Protein AF-A0A5J4W0R8-F1 (afdb_monomer_lite)

Sequence (118 aa):
MTSIKKRKPGNTNVLTQESSSSSNFVQAPIPQLPTLSGFRWRTEVTISTSNEPKVMRPGVLAEFTLSDGRKQKLFLDLRQFHNLRHSVNTLLKEMNDIEHDDMVKINVKTLPSLSKVY

pLDDT: mean 71.74, std 22.23, range [30.33, 97.81]

Foldseek 3Di:
DDDDDDDDDDDDDDDDPDPPPPPPPPPDPDDDDWDFPDKDKDKDWDDDDDPDCPDTFIWMWMWTQTPVRDIDIDIGTPVRVVVVVVVVVVVVVVVVVCVPPPVNPPDPPPPPDPPDDD

Structure (mmCIF, N/CA/C/O backbone):
data_AF-A0A5J4W0R8-F1
#
_entry.id   AF-A0A5J4W0R8-F1
#
loop_
_atom_site.group_PDB
_atom_site.id
_atom_site.type_symbol
_atom_site.label_atom_id
_atom_site.label_alt_id
_atom_site.label_comp_id
_atom_site.label_asym_id
_atom_site.label_entity_id
_atom_site.label_seq_id
_atom_site.pdbx_PDB_ins_code
_atom_site.Cartn_x
_atom_site.Cartn_y
_atom_site.Cartn_z
_atom_site.occupancy
_atom_site.B_iso_or_equiv
_atom_site.auth_seq_id
_atom_site.auth_comp_id
_atom_site.auth_asym_id
_atom_site.auth_atom_id
_atom_site.pdbx_PDB_model_num
ATOM 1 N N . MET A 1 1 ? -97.127 18.312 46.162 1.00 36.16 1 MET A N 1
ATOM 2 C CA . MET A 1 1 ? -96.953 16.841 46.203 1.00 36.16 1 MET A CA 1
ATOM 3 C C . MET A 1 1 ? -95.619 16.520 45.530 1.00 36.16 1 MET A C 1
ATOM 5 O O . MET A 1 1 ? -95.427 17.045 44.450 1.00 36.16 1 MET A O 1
ATOM 9 N N . THR A 1 2 ? -94.631 15.770 46.018 1.00 33.06 2 THR A N 1
ATOM 10 C CA . THR A 1 2 ? -94.338 15.085 47.286 1.00 33.06 2 THR A CA 1
ATOM 11 C C . THR A 1 2 ? -92.836 14.705 47.245 1.00 33.06 2 THR A C 1
ATOM 13 O O . THR A 1 2 ? -92.336 14.317 46.198 1.00 33.06 2 THR A O 1
ATOM 16 N N . SER A 1 3 ? -92.153 14.870 48.382 1.00 34.69 3 SER A N 1
ATOM 17 C CA . SER A 1 3 ? -90.896 14.303 48.925 1.00 34.69 3 SER A CA 1
ATOM 18 C C . SER A 1 3 ? -89.785 13.607 48.095 1.00 34.69 3 SER A C 1
ATOM 20 O O . SER A 1 3 ? -89.993 12.578 47.467 1.00 34.69 3 SER A O 1
ATOM 22 N N . ILE A 1 4 ? -88.551 14.092 48.342 1.00 41.50 4 ILE A N 1
ATOM 23 C CA . ILE A 1 4 ? -87.317 13.426 48.856 1.00 41.50 4 ILE A CA 1
ATOM 24 C C . ILE A 1 4 ? -86.882 12.059 48.274 1.00 41.50 4 ILE A C 1
ATOM 26 O O . ILE A 1 4 ? -87.531 11.042 48.506 1.00 41.50 4 ILE A O 1
ATOM 30 N N . LYS A 1 5 ? -85.624 11.977 47.789 1.00 46.44 5 LYS A N 1
ATOM 31 C CA . LYS A 1 5 ? -84.769 10.779 47.969 1.00 46.44 5 LYS A CA 1
ATOM 32 C C . LYS A 1 5 ? -83.262 11.108 48.058 1.00 46.44 5 LYS A C 1
ATOM 34 O O . LYS A 1 5 ? -82.819 12.178 47.668 1.00 46.44 5 LYS A O 1
ATOM 39 N N . LYS A 1 6 ? -82.535 10.187 48.703 1.00 44.22 6 LYS A N 1
ATOM 40 C CA . LYS A 1 6 ? -81.315 10.301 49.532 1.00 44.22 6 LYS A CA 1
ATOM 41 C C . LYS A 1 6 ? -79.951 10.368 48.793 1.00 44.22 6 LYS A C 1
ATOM 43 O O . LYS A 1 6 ? -79.859 10.132 47.599 1.00 44.22 6 LYS A O 1
ATOM 48 N N . ARG A 1 7 ? -78.902 10.655 49.588 1.00 33.34 7 ARG A N 1
ATOM 49 C CA . ARG A 1 7 ? -77.453 10.853 49.310 1.00 33.34 7 ARG A CA 1
ATOM 50 C C . ARG A 1 7 ? -76.605 9.575 49.024 1.00 33.34 7 ARG A C 1
ATOM 52 O O . ARG A 1 7 ? -76.862 8.567 49.671 1.00 33.34 7 ARG A O 1
ATOM 59 N N . LYS A 1 8 ? -75.490 9.785 48.269 1.00 39.81 8 LYS A N 1
ATOM 60 C CA . LYS A 1 8 ? -74.095 9.193 48.246 1.00 39.81 8 LYS A CA 1
ATOM 61 C C . LYS A 1 8 ? -73.874 7.686 47.906 1.00 39.81 8 LYS A C 1
ATOM 63 O O . LYS A 1 8 ? -74.815 6.931 48.105 1.00 39.81 8 LYS A O 1
ATOM 68 N N . PRO A 1 9 ? -72.640 7.205 47.547 1.00 46.22 9 PRO A N 1
ATOM 69 C CA . PRO A 1 9 ? -71.352 7.889 47.246 1.00 46.22 9 PRO A CA 1
ATOM 70 C C . PRO A 1 9 ? -70.512 7.380 46.030 1.00 46.22 9 PRO A C 1
ATOM 72 O O . PRO A 1 9 ? -70.663 6.251 45.597 1.00 46.22 9 PRO A O 1
ATOM 75 N N . GLY A 1 10 ? -69.546 8.212 45.593 1.00 30.33 10 GLY A N 1
ATOM 76 C CA . GLY A 1 10 ? -68.180 7.848 45.146 1.00 30.33 10 GLY A CA 1
ATOM 77 C C . GLY A 1 10 ? -67.963 7.089 43.825 1.00 30.33 10 GLY A C 1
ATOM 78 O O . GLY A 1 10 ? -68.350 5.937 43.721 1.00 30.33 10 GLY A O 1
ATOM 79 N N . ASN A 1 11 ? -67.188 7.659 42.890 1.00 34.22 11 ASN A N 1
ATOM 80 C CA . ASN A 1 11 ? -65.815 7.187 42.648 1.00 34.22 11 ASN A CA 1
ATOM 81 C C . ASN A 1 11 ? -65.004 8.173 41.784 1.00 34.22 11 ASN A C 1
ATOM 83 O O . ASN A 1 11 ? -65.520 8.822 40.879 1.00 34.22 11 ASN A O 1
ATOM 87 N N . THR A 1 12 ? -63.732 8.266 42.133 1.00 42.09 12 THR A N 1
ATOM 88 C CA . THR A 1 12 ? -62.645 9.073 41.579 1.00 42.09 12 THR A CA 1
ATOM 89 C C . THR A 1 12 ? -62.257 8.586 40.180 1.00 42.09 12 THR A C 1
ATOM 91 O O . THR A 1 12 ? -62.192 7.379 39.969 1.00 42.09 12 THR A O 1
ATOM 94 N N . ASN A 1 13 ? -61.953 9.495 39.247 1.00 38.34 13 ASN A N 1
ATOM 95 C CA . ASN A 1 13 ? -60.649 9.524 38.568 1.00 38.34 13 ASN A CA 1
ATOM 96 C C . ASN A 1 13 ? -60.501 10.744 37.648 1.00 38.34 13 ASN A C 1
ATOM 98 O O . ASN A 1 13 ? -61.170 10.903 36.632 1.00 38.34 13 ASN A O 1
ATOM 102 N N . VAL A 1 14 ? -59.573 11.591 38.083 1.00 41.06 14 VAL A N 1
ATOM 103 C CA . VAL A 1 14 ? -58.775 12.549 37.319 1.00 41.06 14 VAL A CA 1
ATOM 104 C C . VAL A 1 14 ? -57.988 11.782 36.252 1.00 41.06 14 VAL A C 1
ATOM 106 O O . VAL A 1 14 ? -57.394 10.774 36.615 1.00 41.06 14 VAL A O 1
ATOM 109 N N . LEU A 1 15 ? -57.927 12.256 35.000 1.00 39.84 15 LEU A N 1
ATOM 110 C CA . LEU A 1 15 ? -56.649 12.492 34.309 1.00 39.84 15 LEU A CA 1
ATOM 111 C C . LEU A 1 15 ? -56.852 13.221 32.976 1.00 39.84 15 LEU A C 1
ATOM 113 O O . LEU A 1 15 ? -57.575 12.778 32.088 1.00 39.84 15 LEU A O 1
ATOM 117 N N . THR A 1 16 ? -56.170 14.354 32.896 1.00 36.41 16 THR A N 1
ATOM 118 C CA . THR A 1 16 ? -55.859 15.180 31.738 1.00 36.41 16 THR A CA 1
ATOM 119 C C . THR A 1 16 ? -55.585 14.362 30.479 1.00 36.41 16 THR A C 1
ATOM 121 O O . THR A 1 16 ? -54.730 13.480 30.446 1.00 36.41 16 THR A O 1
ATOM 124 N N . GLN A 1 17 ? -56.306 14.715 29.423 1.00 36.91 17 GLN A N 1
ATOM 125 C CA . GLN A 1 17 ? -56.065 14.286 28.059 1.00 36.91 17 GLN A CA 1
ATOM 126 C C . GLN A 1 17 ? -54.818 15.017 27.533 1.00 36.91 17 GLN A C 1
ATOM 128 O O . GLN A 1 17 ? -54.922 16.110 26.987 1.00 36.91 17 GLN A O 1
ATOM 133 N N . GLU A 1 18 ? -53.636 14.427 27.722 1.00 33.72 18 GLU A N 1
ATOM 134 C CA . GLU A 1 18 ? -52.432 14.804 26.975 1.00 33.72 18 GLU A CA 1
ATOM 135 C C . GLU A 1 18 ? -52.291 13.875 25.768 1.00 33.72 18 GLU A C 1
ATOM 137 O O . GLU A 1 18 ? -51.914 12.707 25.861 1.00 33.72 18 GLU A O 1
ATOM 142 N N . SER A 1 19 ? -52.655 14.415 24.608 1.00 43.38 19 SER A N 1
ATOM 143 C CA . SER A 1 19 ? -52.396 13.845 23.293 1.00 43.38 19 SER A CA 1
ATOM 144 C C . SER A 1 19 ? -50.894 13.629 23.097 1.00 43.38 19 SER A C 1
ATOM 146 O O . SER A 1 19 ? -50.149 14.564 22.802 1.00 43.38 19 SER A O 1
ATOM 148 N N . SER A 1 20 ? -50.454 12.384 23.254 1.00 38.69 20 SER A N 1
ATOM 149 C CA . SER A 1 20 ? -49.101 11.928 22.946 1.00 38.69 20 SER A CA 1
ATOM 150 C C . SER A 1 20 ? -48.988 11.716 21.436 1.00 38.69 20 SER A C 1
ATOM 152 O O . SER A 1 20 ? -49.235 10.636 20.906 1.00 38.69 20 SER A O 1
ATOM 154 N N . SER A 1 21 ? -48.626 12.783 20.725 1.00 42.41 21 SER A N 1
ATOM 155 C CA . SER A 1 21 ? -48.141 12.703 19.348 1.00 42.41 21 SER A CA 1
ATOM 156 C C . SER A 1 21 ? -46.796 11.976 19.349 1.00 42.41 21 SER A C 1
ATOM 158 O O . SER A 1 21 ? -45.747 12.595 19.510 1.00 42.41 21 SER A O 1
ATOM 160 N N . SER A 1 22 ? -46.811 10.651 19.204 1.00 46.25 22 SER A N 1
ATOM 161 C CA . SER A 1 22 ? -45.602 9.866 18.957 1.00 46.25 22 SER A CA 1
ATOM 162 C C . SER A 1 22 ? -45.068 10.220 17.569 1.00 46.25 22 SER A C 1
ATOM 164 O O . SER A 1 22 ? -45.493 9.668 16.556 1.00 46.25 22 SER A O 1
ATOM 166 N N . SER A 1 23 ? -44.154 11.186 17.503 1.00 51.16 23 SER A N 1
ATOM 167 C CA . SER A 1 23 ? -43.388 11.452 16.294 1.00 51.16 23 SER A CA 1
ATOM 168 C C . SER A 1 23 ? -42.495 10.243 16.027 1.00 51.16 23 SER A C 1
ATOM 170 O O . SER A 1 23 ? -41.494 10.034 16.714 1.00 51.16 23 SER A O 1
ATOM 172 N N . ASN A 1 24 ? -42.871 9.438 15.036 1.00 57.31 24 ASN A N 1
ATOM 173 C CA . ASN A 1 24 ? -42.014 8.406 14.468 1.00 57.31 24 ASN A CA 1
ATOM 174 C C . ASN A 1 24 ? -40.788 9.086 13.848 1.00 57.31 24 ASN A C 1
ATOM 176 O O . ASN A 1 24 ? -40.807 9.497 12.688 1.00 57.31 24 ASN A O 1
ATOM 180 N N . PHE A 1 25 ? -39.724 9.238 14.632 1.00 58.56 25 PHE A N 1
ATOM 181 C CA . PHE A 1 25 ? -38.415 9.575 14.102 1.00 58.56 25 PHE A CA 1
ATOM 182 C C . PHE A 1 25 ? -37.916 8.356 13.328 1.00 58.56 25 PHE A C 1
ATOM 184 O O . PHE A 1 25 ? -37.473 7.368 13.910 1.00 58.56 25 PHE A O 1
ATOM 191 N N . VAL A 1 26 ? -38.022 8.409 11.999 1.00 65.56 26 VAL A N 1
ATOM 192 C CA . VAL A 1 26 ? -37.306 7.488 11.115 1.00 65.56 26 VAL A CA 1
ATOM 193 C C . VAL A 1 26 ? -35.824 7.753 11.347 1.00 65.56 26 VAL A C 1
ATOM 195 O O . VAL A 1 26 ? -35.283 8.754 10.878 1.00 65.56 26 VAL A O 1
ATOM 198 N N . GLN A 1 27 ? -35.181 6.902 12.142 1.00 65.62 27 GLN A N 1
ATOM 199 C CA . GLN A 1 27 ? -33.754 7.007 12.396 1.00 65.62 27 GLN A CA 1
ATOM 200 C C . GLN A 1 27 ? -33.026 6.760 11.075 1.00 65.62 27 GLN A C 1
ATOM 202 O O . GLN A 1 27 ? -32.978 5.635 10.578 1.00 65.62 27 GLN A O 1
ATOM 207 N N . ALA A 1 28 ? -32.501 7.830 10.477 1.00 70.69 28 ALA A N 1
ATOM 208 C CA . ALA A 1 28 ? -31.646 7.708 9.311 1.00 70.69 28 ALA A CA 1
ATOM 209 C C . ALA A 1 28 ? -30.434 6.830 9.682 1.00 70.69 28 ALA A C 1
ATOM 211 O O . ALA A 1 28 ? -29.897 6.980 10.787 1.00 70.69 28 ALA A O 1
ATOM 212 N N . PRO A 1 29 ? -29.998 5.912 8.801 1.00 77.12 29 PRO A N 1
ATOM 213 C CA . PRO A 1 29 ? -28.818 5.099 9.057 1.00 77.12 29 PRO A CA 1
ATOM 214 C C . PRO A 1 29 ? -27.623 6.000 9.378 1.00 77.12 29 PRO A C 1
ATOM 216 O O . PRO A 1 29 ? -27.354 6.957 8.651 1.00 77.12 29 PRO A O 1
ATOM 219 N N . ILE A 1 30 ? -26.909 5.700 10.465 1.00 81.81 30 ILE A N 1
ATOM 220 C CA . ILE A 1 30 ? -25.681 6.419 10.822 1.00 81.81 30 ILE A CA 1
ATOM 221 C C . ILE A 1 30 ? -24.703 6.258 9.647 1.00 81.81 30 ILE A C 1
ATOM 223 O O . ILE A 1 30 ? -24.434 5.116 9.255 1.00 81.81 30 ILE A O 1
ATOM 227 N N . PRO A 1 31 ? -24.182 7.352 9.062 1.00 81.75 31 PRO A N 1
ATOM 228 C CA . PRO A 1 31 ? -23.265 7.254 7.938 1.00 81.75 31 PRO A CA 1
ATOM 229 C C . PRO A 1 31 ? -21.986 6.547 8.393 1.00 81.75 31 PRO A C 1
ATOM 231 O O . PRO A 1 31 ? -21.268 7.036 9.264 1.00 81.75 31 PRO A O 1
ATOM 234 N N . GLN A 1 32 ? -21.714 5.380 7.811 1.00 83.94 32 GLN A N 1
ATOM 235 C CA . GLN A 1 32 ? -20.487 4.633 8.062 1.00 83.94 32 GLN A CA 1
ATOM 236 C C . GLN A 1 32 ? -19.445 4.978 7.004 1.00 83.94 32 GLN A C 1
ATOM 238 O O . GLN A 1 32 ? -19.749 5.065 5.812 1.00 83.94 32 GLN A O 1
ATOM 243 N N . LEU A 1 33 ? -18.201 5.154 7.444 1.00 89.75 33 LEU A N 1
ATOM 244 C CA . LEU A 1 33 ? -17.075 5.268 6.529 1.00 89.75 33 LEU A CA 1
ATOM 245 C C . LEU A 1 33 ? -16.865 3.918 5.824 1.00 89.75 33 LEU A C 1
ATOM 247 O O . LEU A 1 33 ? -16.892 2.877 6.485 1.00 89.75 33 LEU A O 1
ATOM 251 N N . PRO A 1 34 ? -16.645 3.913 4.499 1.00 90.50 34 PRO A N 1
ATOM 252 C CA . PRO A 1 34 ? -16.286 2.703 3.779 1.00 90.50 34 PRO A CA 1
ATOM 253 C C . PRO A 1 34 ? -15.040 2.060 4.387 1.00 90.50 34 PRO A C 1
ATOM 255 O O . PRO A 1 34 ? -14.024 2.723 4.595 1.00 90.50 34 PRO A O 1
ATOM 258 N N . THR A 1 35 ? -15.115 0.762 4.655 1.00 92.50 35 THR A N 1
ATOM 259 C CA . THR A 1 35 ? -14.002 -0.013 5.203 1.00 92.50 35 THR A CA 1
ATOM 260 C C . THR A 1 35 ? -13.277 -0.747 4.084 1.00 92.50 35 THR A C 1
ATOM 262 O O . THR A 1 35 ? -13.827 -0.980 3.004 1.00 92.50 35 THR A O 1
ATOM 265 N N . LEU A 1 36 ? -12.017 -1.106 4.320 1.00 93.31 36 LEU A N 1
ATOM 266 C CA . LEU A 1 36 ? -11.249 -1.908 3.376 1.00 93.31 36 LEU A CA 1
ATOM 267 C C . LEU A 1 36 ? -11.697 -3.373 3.474 1.00 93.31 36 LEU A C 1
ATOM 269 O O . LEU A 1 36 ? -11.429 -4.031 4.475 1.00 93.31 36 LEU A O 1
ATOM 273 N N . SER A 1 37 ? -12.375 -3.884 2.445 1.00 94.94 37 SER A N 1
ATOM 274 C CA . SER A 1 37 ? -12.869 -5.269 2.397 1.00 94.94 37 SER A CA 1
ATOM 275 C C . SER A 1 37 ? -11.883 -6.233 1.735 1.00 94.94 37 SER A C 1
ATOM 277 O O . SER A 1 37 ? -11.891 -7.425 2.029 1.00 94.94 37 SER A O 1
ATOM 279 N N . GLY A 1 38 ? -11.004 -5.734 0.862 1.00 93.94 38 GLY A N 1
ATOM 280 C CA . GLY A 1 38 ? -9.990 -6.557 0.210 1.00 93.94 38 GLY A CA 1
ATOM 281 C C . GLY A 1 38 ? -8.806 -5.755 -0.313 1.00 93.94 38 GLY A C 1
ATOM 282 O O . GLY A 1 38 ? -8.949 -4.607 -0.731 1.00 93.94 38 GLY A O 1
ATOM 283 N N . PHE A 1 39 ? -7.635 -6.389 -0.328 1.00 94.06 39 PHE A N 1
ATOM 284 C CA . PHE A 1 39 ? -6.392 -5.809 -0.829 1.00 94.06 39 PHE A CA 1
ATOM 285 C C . PHE A 1 39 ? -5.616 -6.846 -1.645 1.00 94.06 39 PHE A C 1
ATOM 287 O O . PHE A 1 39 ? -5.335 -7.941 -1.160 1.00 94.06 39 PHE A O 1
ATOM 294 N N . ARG A 1 40 ? -5.266 -6.510 -2.890 1.00 94.88 40 ARG A N 1
ATOM 295 C CA . ARG A 1 40 ? -4.447 -7.352 -3.775 1.00 94.88 40 ARG A CA 1
ATOM 296 C C . ARG A 1 40 ? -3.325 -6.516 -4.367 1.00 94.88 40 ARG A C 1
ATOM 298 O O . ARG A 1 40 ? -3.570 -5.398 -4.805 1.00 94.88 40 ARG A O 1
ATOM 305 N N . TRP A 1 41 ? -2.115 -7.057 -4.434 1.00 94.56 41 TRP A N 1
ATOM 306 C CA . TRP A 1 41 ? -0.971 -6.351 -5.007 1.00 94.56 41 TRP A CA 1
ATOM 307 C C . TRP A 1 41 ? -0.103 -7.277 -5.857 1.00 94.56 41 TRP A C 1
ATOM 309 O O . TRP A 1 41 ? -0.140 -8.498 -5.701 1.00 94.56 41 TRP A O 1
ATOM 319 N N . ARG A 1 42 ? 0.651 -6.683 -6.783 1.00 92.56 42 ARG A N 1
ATOM 320 C CA . ARG A 1 42 ? 1.672 -7.353 -7.593 1.00 92.56 42 ARG A CA 1
ATOM 321 C C . ARG A 1 42 ? 2.835 -6.407 -7.866 1.00 92.56 42 ARG A C 1
ATOM 323 O O . ARG A 1 42 ? 2.644 -5.191 -7.916 1.00 92.56 42 ARG A O 1
ATOM 330 N N . THR A 1 43 ? 4.022 -6.969 -8.048 1.00 89.88 43 THR A N 1
ATOM 331 C CA . THR A 1 43 ? 5.202 -6.216 -8.478 1.00 89.88 43 THR A CA 1
ATOM 332 C C . THR A 1 43 ? 5.224 -6.156 -9.999 1.00 89.88 43 THR A C 1
ATOM 334 O O . THR A 1 43 ? 5.228 -7.192 -10.659 1.00 89.88 43 THR A O 1
ATOM 337 N N . GLU A 1 44 ? 5.261 -4.949 -10.548 1.00 85.25 44 GLU A N 1
ATOM 338 C CA . GLU A 1 44 ? 5.421 -4.701 -11.975 1.00 85.25 44 GLU A CA 1
ATOM 339 C C . GLU A 1 44 ? 6.874 -4.364 -12.286 1.00 85.25 44 GLU A C 1
ATOM 341 O O . GLU A 1 44 ? 7.513 -3.579 -11.583 1.00 85.25 44 GLU A O 1
ATOM 346 N N . VAL A 1 45 ? 7.377 -4.908 -13.388 1.00 81.50 45 VAL A N 1
ATOM 347 C CA . VAL A 1 45 ? 8.687 -4.563 -13.934 1.00 81.50 45 VAL A CA 1
ATOM 348 C C . VAL A 1 45 ? 8.488 -4.156 -15.386 1.00 81.50 45 VAL A C 1
ATOM 350 O O . VAL A 1 45 ? 7.958 -4.925 -16.183 1.00 81.50 45 VAL A O 1
ATOM 353 N N . THR A 1 46 ? 8.903 -2.940 -15.740 1.00 72.62 46 THR A N 1
ATOM 354 C CA . THR A 1 46 ? 8.914 -2.508 -17.145 1.00 72.62 46 THR A CA 1
ATOM 355 C C . THR A 1 46 ? 10.246 -2.898 -17.777 1.00 72.62 46 THR A C 1
ATOM 357 O O . THR A 1 46 ? 11.295 -2.433 -17.330 1.00 72.62 46 THR A O 1
ATOM 360 N N . ILE A 1 47 ? 10.206 -3.738 -18.812 1.00 69.81 47 ILE A N 1
ATOM 361 C CA . ILE A 1 47 ? 11.383 -4.167 -19.580 1.00 69.81 47 ILE A CA 1
ATOM 362 C C . ILE A 1 47 ? 11.498 -3.269 -20.820 1.00 69.81 47 ILE A C 1
ATOM 364 O O . ILE A 1 47 ? 10.543 -3.152 -21.585 1.00 69.81 47 ILE A O 1
ATOM 368 N N . SER A 1 48 ? 12.644 -2.615 -21.014 1.00 63.28 48 SER A N 1
ATOM 369 C CA . SER A 1 48 ? 12.961 -1.805 -22.198 1.00 63.28 48 SER A CA 1
ATOM 370 C C . SER A 1 48 ? 13.977 -2.553 -23.074 1.00 63.28 48 SER A C 1
ATOM 372 O O . SER A 1 48 ? 14.962 -3.080 -22.566 1.00 63.28 48 SER A O 1
ATOM 374 N N . THR A 1 49 ? 13.727 -2.651 -24.383 1.00 65.88 49 THR A N 1
ATOM 375 C CA . THR A 1 49 ? 14.548 -3.443 -25.328 1.00 65.88 49 THR A CA 1
ATOM 376 C C . THR A 1 49 ? 15.268 -2.604 -26.393 1.00 65.88 49 THR A C 1
ATOM 378 O O . THR A 1 49 ? 15.829 -3.164 -27.328 1.00 65.88 49 THR A O 1
ATOM 381 N N . SER A 1 50 ? 15.282 -1.271 -26.279 1.00 63.78 50 SER A N 1
ATOM 382 C CA . SER A 1 50 ? 16.006 -0.372 -27.194 1.00 63.78 50 SER A CA 1
ATOM 383 C C . SER A 1 50 ? 17.310 0.136 -26.567 1.00 63.78 50 SER A C 1
ATOM 385 O O . SER A 1 50 ? 17.399 0.226 -25.348 1.00 63.78 50 SER A O 1
ATOM 387 N N . ASN A 1 51 ? 18.298 0.482 -27.403 1.00 60.03 51 ASN A N 1
ATOM 388 C CA . ASN A 1 51 ? 19.705 0.820 -27.090 1.00 60.03 51 ASN A CA 1
ATOM 389 C C . ASN A 1 51 ? 19.946 2.069 -26.205 1.00 60.03 51 ASN A C 1
ATOM 391 O O . ASN A 1 51 ? 20.992 2.707 -26.287 1.00 60.03 51 ASN A O 1
ATOM 395 N N . GLU A 1 52 ? 18.994 2.431 -25.358 1.00 61.38 52 GLU A N 1
ATOM 396 C CA . GLU A 1 52 ? 19.038 3.564 -24.446 1.00 61.38 52 GLU A CA 1
ATOM 397 C C . GLU A 1 52 ? 18.754 3.025 -23.033 1.00 61.38 52 GLU A C 1
ATOM 399 O O . GLU A 1 52 ? 17.837 2.215 -22.873 1.00 61.38 52 GLU A O 1
ATOM 404 N N . PRO A 1 53 ? 19.518 3.403 -21.991 1.00 52.69 53 PRO A N 1
ATOM 405 C CA . PRO A 1 53 ? 19.426 2.802 -20.665 1.00 52.69 53 PRO A CA 1
ATOM 406 C C . PRO A 1 53 ? 18.177 3.314 -19.938 1.00 52.69 53 PRO A C 1
ATOM 408 O O . PRO A 1 53 ? 18.250 4.060 -18.961 1.00 52.69 53 PRO A O 1
ATOM 411 N N . LYS A 1 54 ? 16.986 2.930 -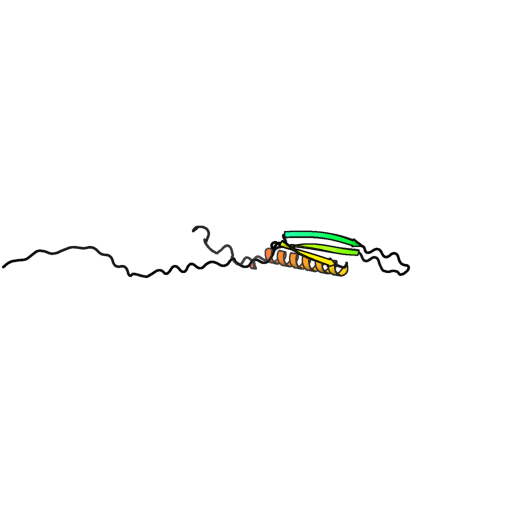20.398 1.00 60.16 54 LYS A N 1
ATOM 412 C CA . LYS A 1 54 ? 15.758 3.170 -19.651 1.00 60.16 54 LYS A CA 1
ATOM 413 C C . LYS A 1 54 ? 15.728 2.168 -18.505 1.00 60.16 54 LYS A C 1
ATOM 415 O O . LYS A 1 54 ? 15.242 1.054 -18.667 1.00 60.16 54 LYS A O 1
ATOM 420 N N . VAL A 1 55 ? 16.298 2.599 -17.378 1.00 59.28 55 VAL A N 1
ATOM 421 C CA . VAL A 1 55 ? 16.329 1.930 -16.072 1.00 59.28 55 VAL A CA 1
ATOM 422 C C . VAL A 1 55 ? 15.052 1.122 -15.856 1.00 59.28 55 VAL A C 1
ATOM 424 O O . VAL A 1 55 ? 13.952 1.675 -15.832 1.00 59.28 55 VAL A O 1
ATOM 427 N N . MET A 1 56 ? 15.219 -0.188 -15.693 1.00 64.56 56 MET A N 1
ATOM 428 C CA . MET A 1 56 ? 14.189 -1.105 -15.224 1.00 64.56 56 MET A CA 1
ATOM 429 C C . MET A 1 56 ? 13.693 -0.591 -13.864 1.00 64.56 56 MET A C 1
ATOM 431 O O . MET A 1 56 ? 14.408 -0.674 -12.867 1.00 64.56 56 MET A O 1
ATOM 435 N N . ARG A 1 57 ? 12.507 0.028 -13.824 1.00 70.00 57 ARG A N 1
ATOM 436 C CA . ARG A 1 57 ? 11.916 0.543 -12.581 1.00 70.00 57 ARG A CA 1
ATOM 437 C C . ARG A 1 57 ? 10.911 -0.475 -12.052 1.00 70.00 57 ARG A C 1
ATOM 439 O O . ARG A 1 57 ? 9.849 -0.618 -12.661 1.00 70.00 57 ARG A O 1
ATOM 446 N N . PRO A 1 58 ? 11.234 -1.204 -10.971 1.00 82.25 58 PRO A N 1
ATOM 447 C CA . PRO A 1 58 ? 10.243 -2.012 -10.286 1.00 82.25 58 PRO A CA 1
ATOM 448 C C . PRO A 1 58 ? 9.241 -1.091 -9.579 1.00 82.25 58 PRO A C 1
ATOM 450 O O . PRO A 1 58 ? 9.628 -0.121 -8.921 1.00 82.25 58 PRO A O 1
ATOM 453 N N . GLY A 1 59 ? 7.957 -1.404 -9.716 1.00 89.50 59 GLY A N 1
ATOM 454 C CA . GLY A 1 59 ? 6.858 -0.717 -9.041 1.00 89.50 59 GLY A CA 1
ATOM 455 C C . GLY A 1 59 ? 5.849 -1.711 -8.480 1.00 89.50 59 GLY A C 1
ATOM 456 O O . GLY A 1 59 ? 5.905 -2.905 -8.768 1.00 89.50 59 GLY A O 1
ATOM 457 N N . VAL A 1 60 ? 4.919 -1.232 -7.664 1.00 92.94 60 VAL A N 1
ATOM 458 C CA . VAL A 1 60 ? 3.842 -2.045 -7.091 1.00 92.94 60 VAL A CA 1
ATOM 459 C C . VAL A 1 60 ? 2.516 -1.573 -7.662 1.00 92.94 60 VAL A C 1
ATOM 461 O O . VAL A 1 60 ? 2.159 -0.407 -7.510 1.00 92.94 60 VAL A O 1
ATOM 464 N N . LEU A 1 61 ? 1.758 -2.477 -8.280 1.00 94.31 61 LEU A N 1
ATOM 465 C CA . LEU A 1 61 ? 0.358 -2.231 -8.601 1.00 94.31 61 LEU A CA 1
ATOM 466 C C . LEU A 1 61 ? -0.517 -2.840 -7.507 1.00 94.31 61 LEU A C 1
ATOM 468 O O . LEU A 1 61 ? -0.520 -4.058 -7.319 1.00 94.31 61 LEU A O 1
ATOM 472 N N . ALA A 1 62 ? -1.283 -2.000 -6.820 1.00 94.06 62 ALA A N 1
ATOM 473 C CA . ALA A 1 62 ? -2.209 -2.403 -5.772 1.00 94.06 62 ALA A CA 1
ATOM 474 C C . ALA A 1 62 ? -3.664 -2.123 -6.169 1.00 94.06 62 ALA A C 1
ATOM 476 O O . ALA A 1 62 ? -3.958 -1.146 -6.857 1.00 94.06 62 ALA A O 1
ATOM 477 N N . GLU A 1 63 ? -4.574 -2.983 -5.720 1.00 96.31 63 GLU A N 1
ATOM 478 C CA . GLU A 1 63 ? -6.021 -2.851 -5.852 1.00 96.31 63 GLU A CA 1
ATOM 479 C C . GLU A 1 63 ? -6.688 -2.987 -4.478 1.00 96.31 63 GLU A C 1
ATOM 481 O O . GLU A 1 63 ? -6.456 -3.960 -3.757 1.00 96.31 63 GLU A O 1
ATOM 486 N N . PHE A 1 64 ? -7.551 -2.028 -4.153 1.00 94.94 64 PHE A N 1
ATOM 487 C CA . PHE A 1 64 ? -8.367 -1.985 -2.944 1.00 94.94 64 PHE A CA 1
ATOM 488 C C . PHE A 1 64 ? -9.811 -2.268 -3.329 1.00 94.94 64 PHE A C 1
ATOM 490 O O . PHE A 1 64 ? -10.306 -1.712 -4.308 1.00 94.94 64 PHE A O 1
ATOM 497 N N . THR A 1 65 ? -10.485 -3.108 -2.554 1.00 96.62 65 THR A N 1
ATOM 498 C CA . THR A 1 65 ? -11.940 -3.268 -2.590 1.00 96.62 65 THR A CA 1
ATOM 499 C C . THR A 1 65 ? -12.491 -2.679 -1.302 1.00 96.62 65 THR A C 1
ATOM 501 O O . THR A 1 65 ? -12.012 -3.015 -0.220 1.00 96.62 65 THR A O 1
ATOM 504 N N . LEU A 1 66 ? -13.442 -1.760 -1.420 1.00 94.88 66 LEU A N 1
ATOM 505 C CA . LEU A 1 66 ? -14.100 -1.115 -0.291 1.00 94.88 66 LEU A CA 1
ATOM 506 C C . LEU A 1 66 ? -15.404 -1.860 0.040 1.00 94.88 66 LEU A C 1
ATOM 508 O O . LEU A 1 66 ? -15.924 -2.629 -0.774 1.00 94.88 66 LEU A O 1
ATOM 512 N N . SER A 1 67 ? -15.942 -1.661 1.242 1.00 93.44 67 SER A N 1
ATOM 513 C CA . SER A 1 67 ? -17.211 -2.268 1.677 1.00 93.44 67 SER A CA 1
ATOM 514 C C . SER A 1 67 ? -18.421 -1.813 0.858 1.00 93.44 67 SER A C 1
ATOM 516 O O . SER A 1 67 ? -19.401 -2.540 0.749 1.00 93.44 67 SER A O 1
ATOM 518 N N . ASP A 1 68 ? -18.328 -0.646 0.224 1.00 91.56 68 ASP A N 1
ATOM 519 C CA . ASP A 1 68 ? -19.326 -0.119 -0.710 1.00 91.56 68 ASP A CA 1
ATOM 520 C C . ASP A 1 68 ? -19.217 -0.714 -2.129 1.00 91.56 68 ASP A C 1
ATOM 522 O O . ASP A 1 68 ? -19.903 -0.277 -3.052 1.00 91.56 68 ASP A O 1
ATOM 526 N N . GLY A 1 69 ? -18.342 -1.706 -2.321 1.00 91.12 69 GLY A N 1
ATOM 527 C CA . GLY A 1 69 ? -18.124 -2.381 -3.596 1.00 91.12 69 GLY A CA 1
ATOM 528 C C . GLY A 1 69 ? -17.220 -1.621 -4.568 1.00 91.12 69 GLY A C 1
ATOM 529 O O . GLY A 1 69 ? -16.890 -2.160 -5.630 1.00 91.12 69 GLY A O 1
ATOM 530 N N . ARG A 1 70 ? -16.764 -0.404 -4.234 1.00 94.00 70 ARG A N 1
ATOM 531 C CA . ARG A 1 70 ? -15.824 0.335 -5.084 1.00 94.00 70 ARG A CA 1
ATOM 532 C C . ARG A 1 70 ? -14.475 -0.371 -5.120 1.00 94.00 70 ARG A C 1
ATOM 534 O O . ARG A 1 70 ? -13.972 -0.857 -4.107 1.00 94.00 70 ARG A O 1
ATOM 541 N N . LYS A 1 71 ? -13.867 -0.381 -6.307 1.00 95.75 71 LYS A N 1
ATOM 542 C CA . LYS A 1 71 ? -12.507 -0.874 -6.526 1.00 95.75 71 LYS A CA 1
ATOM 543 C C . LYS A 1 71 ? -11.610 0.264 -6.974 1.00 95.75 71 LYS A C 1
ATOM 545 O O . LYS A 1 71 ? -11.952 0.985 -7.908 1.00 95.75 71 LYS A O 1
ATOM 550 N N . GLN A 1 72 ? -10.460 0.408 -6.332 1.00 94.44 72 GLN A N 1
ATOM 551 C CA . GLN A 1 72 ? -9.472 1.428 -6.671 1.00 94.44 72 GLN A CA 1
ATOM 552 C C . GLN A 1 72 ? -8.136 0.769 -6.968 1.00 94.44 72 GLN A C 1
ATOM 554 O O . GLN A 1 72 ? -7.704 -0.105 -6.224 1.00 94.44 72 GLN A O 1
ATOM 559 N N . LYS A 1 73 ? -7.485 1.191 -8.052 1.00 94.88 73 LYS A N 1
ATOM 560 C CA . LYS A 1 73 ? -6.150 0.728 -8.435 1.00 94.88 73 LYS A CA 1
ATOM 561 C C . LYS A 1 73 ? -5.167 1.876 -8.331 1.00 94.88 73 LYS A C 1
ATOM 563 O O . LYS A 1 73 ? -5.478 2.986 -8.751 1.00 94.88 73 LYS A O 1
ATOM 568 N N . LEU A 1 74 ? -3.977 1.586 -7.832 1.00 93.12 74 LEU A N 1
ATOM 569 C CA . LEU A 1 74 ? -2.880 2.538 -7.785 1.00 93.12 74 LEU A CA 1
ATOM 570 C C . LEU A 1 74 ? -1.565 1.859 -8.125 1.00 93.12 74 LEU A C 1
ATOM 572 O O . LEU A 1 74 ? -1.347 0.690 -7.806 1.00 93.12 74 LEU A O 1
ATOM 576 N N . PHE A 1 75 ? -0.709 2.616 -8.797 1.00 92.31 75 PHE A N 1
ATOM 577 C CA . PHE A 1 75 ? 0.658 2.236 -9.093 1.00 92.31 75 PHE A CA 1
ATOM 578 C C . PHE A 1 75 ? 1.585 3.053 -8.201 1.00 92.31 75 PHE A C 1
ATOM 580 O O . PHE A 1 75 ? 1.432 4.270 -8.105 1.00 92.31 75 PHE A O 1
ATOM 587 N N . LEU A 1 76 ? 2.517 2.378 -7.541 1.00 92.06 76 LEU A N 1
ATOM 588 C CA . LEU A 1 76 ? 3.487 2.984 -6.643 1.00 92.06 76 LEU A CA 1
ATOM 589 C C . LEU A 1 76 ? 4.887 2.702 -7.161 1.00 92.06 76 LEU A C 1
ATOM 591 O O . LEU A 1 76 ? 5.303 1.545 -7.244 1.00 92.06 76 LEU A O 1
ATOM 595 N N . ASP A 1 77 ? 5.639 3.764 -7.418 1.00 91.06 77 ASP A N 1
ATOM 596 C CA . ASP A 1 77 ? 7.088 3.651 -7.537 1.00 91.06 77 ASP A CA 1
ATOM 597 C C . ASP A 1 77 ? 7.698 3.257 -6.185 1.00 91.06 77 ASP A C 1
ATOM 599 O O . ASP A 1 77 ? 7.122 3.508 -5.121 1.00 91.06 77 ASP A O 1
ATOM 603 N N . LEU A 1 78 ? 8.918 2.712 -6.203 1.00 88.44 78 LEU A N 1
ATOM 604 C CA . LEU A 1 78 ? 9.617 2.251 -4.997 1.00 88.44 78 LEU A CA 1
ATOM 605 C C . LEU A 1 78 ? 9.642 3.304 -3.872 1.00 88.44 78 LEU A C 1
ATOM 607 O O . LEU A 1 78 ? 9.364 2.999 -2.713 1.00 88.44 78 LEU A O 1
ATOM 611 N N . ARG A 1 79 ? 9.904 4.572 -4.215 1.00 92.12 79 ARG A N 1
ATOM 612 C CA . ARG A 1 79 ? 9.896 5.681 -3.248 1.00 92.12 79 ARG A CA 1
ATOM 613 C C . ARG A 1 79 ? 8.516 5.893 -2.620 1.00 92.12 79 ARG A C 1
ATOM 615 O O . ARG A 1 79 ? 8.417 6.069 -1.410 1.00 92.12 79 ARG A O 1
ATOM 622 N N . GLN A 1 80 ? 7.457 5.882 -3.427 1.00 93.06 80 GLN A N 1
ATOM 623 C CA . GLN A 1 80 ? 6.089 6.071 -2.939 1.00 93.06 80 GLN A CA 1
ATOM 624 C C . GLN A 1 80 ? 5.655 4.900 -2.059 1.00 93.06 80 GLN A C 1
ATOM 626 O O . GLN A 1 80 ? 5.015 5.110 -1.032 1.00 93.06 80 GLN A O 1
ATOM 631 N N . PHE A 1 81 ? 6.062 3.682 -2.415 1.00 91.50 81 PHE A N 1
ATOM 632 C CA . PHE A 1 81 ? 5.821 2.500 -1.602 1.00 91.50 81 PHE A CA 1
ATOM 633 C C . PHE A 1 81 ? 6.513 2.588 -0.234 1.00 91.50 81 PHE A C 1
ATOM 635 O O . PHE A 1 81 ? 5.885 2.313 0.788 1.00 91.50 81 PHE A O 1
ATOM 642 N N . HIS A 1 82 ? 7.775 3.027 -0.184 1.00 93.75 82 HIS A N 1
ATOM 643 C CA . HIS A 1 82 ? 8.474 3.241 1.086 1.00 93.75 82 HIS A CA 1
ATOM 644 C C . HIS A 1 82 ? 7.803 4.308 1.952 1.00 93.75 82 HIS A C 1
ATOM 646 O O . HIS A 1 82 ? 7.640 4.092 3.153 1.00 93.75 82 HIS A O 1
ATOM 652 N N . ASN A 1 83 ? 7.361 5.412 1.345 1.00 96.00 83 ASN A N 1
ATOM 653 C CA . ASN A 1 83 ? 6.612 6.446 2.055 1.00 96.00 83 ASN A CA 1
ATOM 654 C C . ASN A 1 83 ? 5.309 5.883 2.630 1.00 96.00 83 ASN A C 1
ATOM 656 O O . ASN A 1 83 ? 5.058 6.042 3.819 1.00 96.00 83 ASN A O 1
ATOM 660 N N . LEU A 1 84 ? 4.525 5.167 1.817 1.00 94.19 84 LEU A N 1
ATOM 661 C CA . LEU A 1 84 ? 3.276 4.548 2.258 1.00 94.19 84 LEU A CA 1
ATOM 662 C C . LEU A 1 84 ? 3.513 3.585 3.425 1.00 94.19 84 LEU A C 1
ATOM 664 O O . LEU A 1 84 ? 2.825 3.667 4.438 1.00 94.19 84 LEU A O 1
ATOM 668 N N . ARG A 1 85 ? 4.516 2.707 3.311 1.00 94.00 85 ARG A N 1
ATOM 669 C CA . ARG A 1 85 ? 4.892 1.774 4.380 1.00 94.00 85 ARG A CA 1
ATOM 670 C C . ARG A 1 85 ? 5.234 2.514 5.672 1.00 94.00 85 ARG A C 1
ATOM 672 O O . ARG A 1 85 ? 4.797 2.091 6.739 1.00 94.00 85 ARG A O 1
ATOM 679 N N . HIS A 1 86 ? 6.028 3.579 5.584 1.00 97.81 86 HIS A N 1
A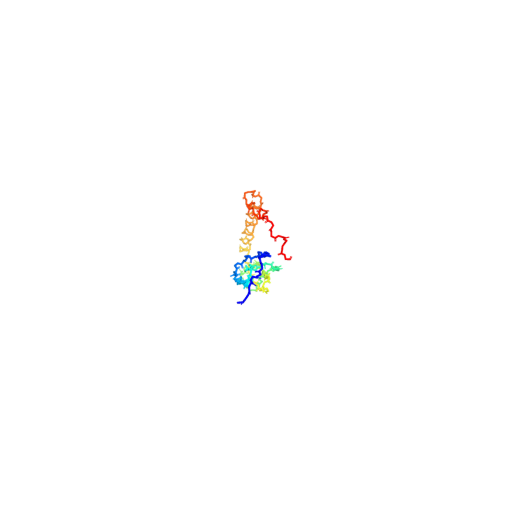TOM 680 C CA . HIS A 1 86 ? 6.399 4.364 6.754 1.00 97.81 86 HIS A CA 1
ATOM 681 C C . HIS A 1 86 ? 5.172 5.031 7.386 1.00 97.81 86 HIS A C 1
ATOM 683 O O . HIS A 1 86 ? 4.951 4.860 8.579 1.00 97.81 86 HIS A O 1
ATOM 689 N N . SER A 1 87 ? 4.329 5.693 6.587 1.00 97.19 87 SER A N 1
ATOM 690 C CA . SER A 1 87 ? 3.104 6.344 7.064 1.00 97.19 87 SER A CA 1
ATOM 691 C C . SER A 1 87 ? 2.144 5.369 7.742 1.00 97.19 87 SER A C 1
ATOM 693 O O . SER A 1 87 ? 1.663 5.655 8.832 1.00 97.19 87 SER A O 1
ATOM 695 N N . VAL A 1 88 ? 1.898 4.200 7.142 1.00 95.56 88 VAL A N 1
ATOM 696 C CA . VAL A 1 88 ? 1.033 3.169 7.739 1.00 95.56 88 VAL A CA 1
ATOM 697 C C . VAL A 1 88 ? 1.610 2.678 9.064 1.00 95.56 88 VAL A C 1
ATOM 699 O O . VAL A 1 88 ? 0.879 2.570 10.040 1.00 95.56 88 VAL A O 1
ATOM 702 N N . ASN A 1 89 ? 2.916 2.417 9.128 1.00 97.56 89 ASN A N 1
ATOM 703 C CA . ASN A 1 89 ? 3.560 1.978 10.363 1.00 97.56 89 ASN A CA 1
ATOM 704 C C . ASN A 1 89 ? 3.463 3.029 11.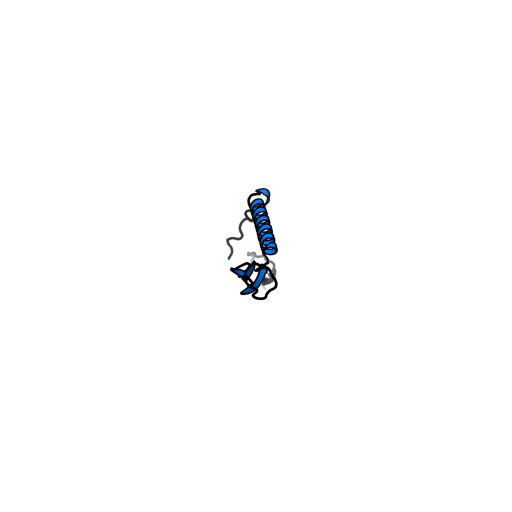478 1.00 97.56 89 ASN A C 1
ATOM 706 O O . ASN A 1 89 ? 3.202 2.676 12.622 1.00 97.56 89 ASN A O 1
ATOM 710 N N . THR A 1 90 ? 3.669 4.305 11.151 1.00 97.75 90 THR A N 1
ATOM 711 C CA . THR A 1 90 ? 3.527 5.405 12.111 1.00 97.75 90 THR A CA 1
ATOM 712 C C . THR A 1 90 ? 2.099 5.487 12.638 1.00 97.75 90 THR A C 1
ATOM 714 O O . THR A 1 90 ? 1.916 5.487 13.848 1.00 97.75 90 THR A O 1
ATOM 717 N N . LEU A 1 91 ? 1.096 5.438 11.756 1.00 96.25 91 LEU A N 1
ATOM 718 C CA . LEU A 1 91 ? -0.312 5.446 12.162 1.00 96.25 91 LEU A CA 1
ATOM 719 C C . LEU A 1 91 ? -0.670 4.243 13.039 1.00 96.25 91 LEU A C 1
ATOM 721 O O . LEU A 1 91 ? -1.340 4.406 14.049 1.00 96.25 91 LEU A O 1
ATOM 725 N N . LEU A 1 92 ? -0.210 3.040 12.688 1.00 95.25 92 LEU A N 1
ATOM 726 C CA . LEU A 1 92 ? -0.454 1.844 13.500 1.00 95.25 92 LEU A CA 1
ATOM 727 C C . LEU A 1 92 ? 0.209 1.941 14.873 1.00 95.25 92 LEU A C 1
ATOM 729 O O . LEU A 1 92 ? -0.372 1.503 15.861 1.00 95.25 92 LEU A O 1
ATOM 733 N N . LYS A 1 93 ? 1.408 2.525 14.944 1.00 95.06 93 LYS A N 1
ATOM 734 C CA . LYS A 1 93 ? 2.075 2.783 16.216 1.00 95.06 93 LYS A CA 1
ATOM 735 C C . LYS A 1 93 ? 1.284 3.789 17.050 1.00 95.06 93 LYS A C 1
ATOM 737 O O . LYS A 1 93 ? 1.017 3.509 18.206 1.00 95.06 93 LYS A O 1
ATOM 742 N N . GLU A 1 94 ? 0.874 4.909 16.464 1.00 94.12 94 GLU A N 1
ATOM 743 C CA . GLU A 1 94 ? 0.062 5.921 17.147 1.00 94.12 94 GLU A CA 1
ATOM 744 C C . GLU A 1 94 ? -1.267 5.336 17.643 1.00 94.12 94 GLU A C 1
ATOM 746 O O . GLU A 1 94 ? -1.641 5.559 18.788 1.00 94.12 94 GLU A O 1
ATOM 751 N N . MET A 1 95 ? -1.951 4.532 16.822 1.00 92.00 95 MET A N 1
ATOM 752 C CA . MET A 1 95 ? -3.170 3.819 17.221 1.00 92.00 95 MET A CA 1
ATOM 753 C C . MET A 1 95 ? -2.911 2.874 18.392 1.00 92.00 95 MET A C 1
ATOM 755 O O . MET A 1 95 ? -3.666 2.876 19.359 1.00 92.00 95 MET A O 1
ATOM 759 N N . ASN A 1 96 ? -1.826 2.102 18.331 1.00 91.69 96 ASN A N 1
ATOM 760 C CA . ASN A 1 96 ? -1.438 1.218 19.419 1.00 91.69 96 ASN A CA 1
ATOM 761 C C . ASN A 1 96 ? -1.128 2.007 20.700 1.00 91.69 96 ASN A C 1
ATOM 763 O O . ASN A 1 96 ? -1.571 1.621 21.776 1.00 91.69 96 ASN A O 1
ATOM 767 N N . ASP A 1 97 ? -0.395 3.112 20.597 1.00 90.38 97 ASP A N 1
ATOM 768 C CA . ASP A 1 97 ? -0.045 3.959 21.738 1.00 90.38 97 ASP A CA 1
ATOM 769 C C . ASP A 1 97 ? -1.315 4.563 22.372 1.00 90.38 97 ASP A C 1
ATOM 771 O O . ASP A 1 97 ? -1.444 4.566 23.593 1.00 90.38 97 ASP A O 1
ATOM 775 N N . ILE A 1 98 ? -2.299 4.964 21.557 1.00 90.50 98 ILE A N 1
ATOM 776 C CA . ILE A 1 98 ? -3.624 5.427 22.005 1.00 90.50 98 ILE A CA 1
ATOM 777 C C . ILE A 1 98 ? -4.415 4.316 22.711 1.00 90.50 98 ILE A C 1
ATOM 779 O O . ILE A 1 98 ? -5.069 4.574 23.719 1.00 90.50 98 ILE A O 1
ATOM 783 N N . GLU A 1 99 ? -4.382 3.082 22.203 1.00 84.44 99 GLU A N 1
ATOM 784 C CA . GLU A 1 99 ? -5.071 1.942 22.827 1.00 84.44 99 GLU A CA 1
ATOM 785 C C . GLU A 1 99 ? -4.481 1.572 24.198 1.00 84.44 99 GLU A C 1
ATOM 787 O O . GLU A 1 99 ? -5.210 1.117 25.087 1.00 84.44 99 GLU A O 1
ATOM 792 N N . HIS A 1 100 ? -3.171 1.763 24.367 1.00 79.44 100 HIS A N 1
ATOM 793 C CA . HIS A 1 100 ? -2.446 1.463 25.603 1.00 79.44 100 HIS A CA 1
ATOM 794 C C . HIS A 1 100 ? -2.397 2.644 26.579 1.00 79.44 100 HIS A C 1
ATOM 796 O O . HIS A 1 100 ? -2.053 2.443 27.744 1.00 79.44 100 HIS A O 1
ATOM 802 N N . ASP A 1 101 ? -2.767 3.849 26.144 1.00 73.88 101 ASP A N 1
ATOM 803 C CA . ASP A 1 101 ? -2.945 4.991 27.030 1.00 73.88 101 ASP A CA 1
ATOM 804 C C . ASP A 1 101 ? -4.270 4.858 27.801 1.00 73.88 101 ASP A C 1
ATOM 806 O O . ASP A 1 101 ? -5.377 5.017 27.274 1.00 73.88 101 ASP A O 1
ATOM 810 N N . ASP A 1 102 ? -4.156 4.557 29.097 1.00 61.28 102 ASP A N 1
ATOM 811 C CA . ASP A 1 102 ? -5.282 4.402 30.018 1.00 61.28 102 ASP A CA 1
ATOM 812 C C . ASP A 1 102 ? -6.181 5.651 30.092 1.00 61.28 102 ASP A C 1
ATOM 814 O O . ASP A 1 102 ? -7.346 5.539 30.488 1.00 61.28 102 ASP A O 1
ATOM 818 N N . MET A 1 103 ? -5.692 6.826 29.671 1.00 57.53 103 MET A N 1
ATOM 819 C CA . MET A 1 103 ? -6.472 8.065 29.637 1.00 57.53 103 MET A CA 1
ATOM 820 C C . MET A 1 103 ? -7.507 8.121 28.507 1.00 57.53 103 MET A C 1
ATOM 822 O O . MET A 1 103 ? -8.517 8.806 28.662 1.00 57.53 103 MET A O 1
ATOM 826 N N . VAL A 1 104 ? -7.323 7.394 27.397 1.00 58.16 104 VAL A N 1
ATOM 827 C CA . VAL A 1 104 ? -8.272 7.397 26.259 1.00 58.16 104 VAL A CA 1
ATOM 828 C C . VAL A 1 104 ? -9.456 6.449 26.495 1.00 58.16 104 VAL A C 1
ATOM 830 O O . VAL A 1 104 ? -10.471 6.505 25.799 1.00 58.16 104 VAL A O 1
ATOM 833 N N . LYS A 1 105 ? -9.424 5.661 27.577 1.00 54.75 1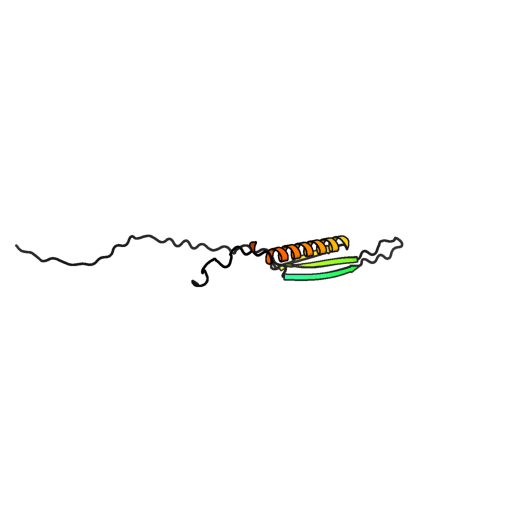05 LYS A N 1
ATOM 834 C CA . LYS A 1 105 ? -10.544 4.834 28.063 1.00 54.75 105 LYS A CA 1
ATOM 835 C C . LYS A 1 105 ? -11.684 5.665 28.669 1.00 54.75 105 LYS A C 1
ATOM 837 O O . LYS A 1 105 ? -12.372 5.190 29.576 1.00 54.75 105 LYS A O 1
ATOM 842 N N . ILE A 1 106 ? -11.929 6.880 28.168 1.00 55.81 106 ILE A N 1
ATOM 843 C CA . ILE A 1 106 ? -13.115 7.677 28.488 1.00 55.81 106 ILE A CA 1
ATOM 844 C C . ILE A 1 106 ? -14.342 6.955 27.916 1.00 55.81 106 ILE A C 1
ATOM 846 O O . ILE A 1 106 ? -14.831 7.213 26.825 1.00 55.81 106 ILE A O 1
ATOM 850 N N . ASN A 1 107 ? -14.819 6.007 28.714 1.00 51.66 107 ASN A N 1
ATOM 851 C CA . ASN A 1 107 ? -16.212 5.807 29.037 1.00 51.66 107 ASN A CA 1
ATOM 852 C C . ASN A 1 107 ? -17.189 5.622 27.854 1.00 51.66 107 ASN A C 1
ATOM 854 O O . ASN A 1 107 ? -18.148 6.371 27.690 1.00 51.66 107 ASN A O 1
ATOM 858 N N . VAL A 1 108 ? -17.015 4.532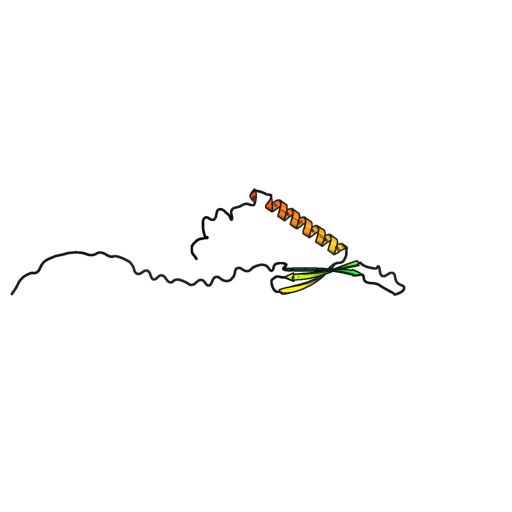 27.102 1.00 55.62 108 VAL A N 1
ATOM 859 C CA . VAL A 1 108 ? -18.149 3.879 26.409 1.00 55.62 108 VAL A CA 1
ATOM 860 C C . VAL A 1 108 ? -18.821 2.823 27.309 1.00 55.62 108 VAL A C 1
ATOM 862 O O . VAL A 1 108 ? -19.940 2.396 27.045 1.00 55.62 108 VAL A O 1
ATOM 865 N N . LYS A 1 109 ? -18.151 2.394 28.394 1.00 51.94 109 LYS A N 1
ATOM 866 C CA . LYS A 1 109 ? -18.620 1.344 29.325 1.00 51.94 109 LYS A CA 1
ATOM 867 C C . LYS A 1 109 ? -19.478 1.846 30.493 1.00 51.94 109 LYS A C 1
ATOM 869 O O . LYS A 1 109 ? -20.198 1.046 31.077 1.00 51.94 109 LYS A O 1
ATOM 874 N N . THR A 1 110 ? -19.431 3.127 30.840 1.00 47.28 110 THR A N 1
ATOM 875 C CA . THR A 1 110 ? -20.255 3.740 31.900 1.00 47.28 110 THR A CA 1
ATOM 876 C C . THR A 1 110 ? -21.482 4.451 31.322 1.00 47.28 110 THR A C 1
ATOM 878 O O . THR A 1 110 ? -22.059 5.298 31.995 1.00 47.28 110 THR A O 1
ATOM 881 N N . LEU A 1 111 ? -21.930 4.090 30.112 1.00 51.22 111 LEU A N 1
ATOM 882 C CA . LEU A 1 111 ? -23.350 4.194 29.782 1.00 51.22 111 LEU A CA 1
ATOM 883 C C . LEU A 1 111 ? -24.048 3.004 30.454 1.00 51.22 111 LEU A C 1
ATOM 885 O O . LEU A 1 111 ? -23.921 1.874 29.971 1.00 51.22 111 LEU A O 1
ATOM 889 N N . PRO A 1 112 ? -24.760 3.198 31.579 1.00 50.06 112 PRO A N 1
ATOM 890 C CA . PRO A 1 112 ? -25.566 2.133 32.133 1.00 50.06 112 PRO A CA 1
ATOM 891 C C . PRO A 1 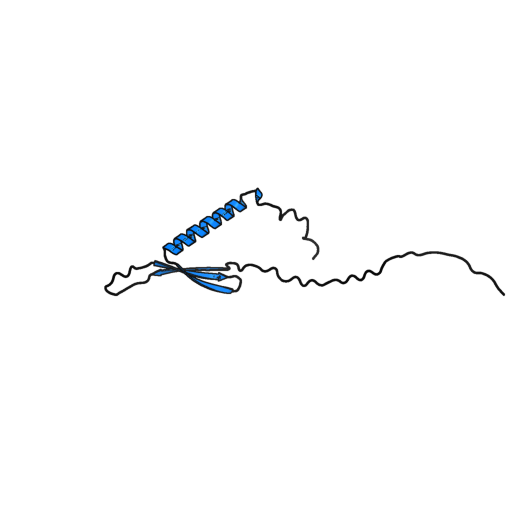112 ? -26.724 1.899 31.160 1.00 50.06 112 PRO A C 1
ATOM 893 O O . PRO A 1 112 ? -27.469 2.818 30.830 1.00 50.06 112 PRO A O 1
ATOM 896 N N . SER A 1 113 ? -26.854 0.653 30.711 1.00 56.56 113 SER A N 1
ATOM 897 C CA . SER A 1 113 ? -28.076 0.057 30.162 1.00 56.56 113 SER A CA 1
ATOM 898 C C . SER A 1 113 ? -28.809 0.829 29.050 1.00 56.56 113 SER A C 1
ATOM 900 O O . SER A 1 113 ? -29.788 1.524 29.299 1.00 56.56 113 SER A O 1
ATOM 902 N N . LEU A 1 114 ? -28.463 0.536 27.795 1.00 51.38 114 LEU A N 1
ATOM 903 C CA . LEU A 1 114 ? -29.449 0.498 26.701 1.00 51.38 114 LEU A CA 1
ATOM 904 C C . LEU A 1 114 ? -29.526 -0.906 26.080 1.00 51.38 114 LEU A C 1
ATOM 906 O O . LEU A 1 114 ? -29.677 -1.067 24.877 1.00 51.38 114 LEU A O 1
ATOM 910 N N . SER A 1 115 ? -29.403 -1.947 26.909 1.00 49.50 115 SER A N 1
ATOM 911 C CA . SER A 1 115 ? -29.424 -3.348 26.473 1.00 49.50 115 SER A CA 1
ATOM 912 C C . SER A 1 115 ? -30.638 -4.142 26.959 1.00 49.50 115 SER A C 1
ATOM 914 O O . SER A 1 115 ? -30.501 -5.341 27.194 1.00 49.50 115 SER A O 1
ATOM 916 N N . LYS A 1 116 ? -31.823 -3.523 27.129 1.00 49.91 116 LYS A N 1
ATOM 917 C CA . LYS A 1 116 ? -33.060 -4.289 27.405 1.00 49.91 116 LYS A CA 1
ATOM 918 C C . LYS A 1 116 ? -34.384 -3.527 27.247 1.00 49.91 116 LYS A C 1
ATOM 920 O O . LYS A 1 116 ? -35.208 -3.573 28.146 1.00 49.91 116 LYS A O 1
ATOM 925 N N . VAL A 1 117 ? -34.621 -2.868 26.114 1.00 45.28 117 VAL A N 1
ATOM 926 C CA . VAL A 1 117 ? -35.994 -2.666 25.600 1.00 45.28 117 VAL A CA 1
ATOM 927 C C . VAL A 1 117 ? -35.923 -2.611 24.073 1.00 45.28 117 VAL A C 1
ATOM 929 O O . VAL A 1 117 ? -35.870 -1.527 23.514 1.00 45.28 117 VAL A O 1
ATOM 932 N N . TYR A 1 118 ? -35.806 -3.774 23.435 1.00 42.12 118 TYR A N 1
ATOM 933 C CA . TYR A 1 118 ? -36.369 -4.158 22.131 1.00 42.12 118 TYR A CA 1
ATOM 934 C C . TYR A 1 118 ? -36.234 -5.677 22.018 1.00 42.12 118 TYR A C 1
ATOM 936 O O . TYR A 1 118 ? -35.171 -6.196 22.434 1.00 42.12 118 TYR A O 1
#

InterPro domains:
  IPR017920 COMM domain [PF07258] (33-89)
  IPR017920 COMM domain [PS51269] (35-99)
  IPR037357 COMM domain-containing protein 5 [PTHR15666] (25-107)

Radius of gyration: 35.22 Å; chains: 1; bounding box: 117×24×77 Å

Secondary structure (DSSP, 8-state):
---------------------------PPPPPPPPEEEEEEEEEE----SSS-----EEEEEEEEETTS-EEEEEEEHHHHHHHHHHHHHHHHHHHHHHH-GGG--SSTTS---SS--

Organism: NCBI:txid222440